Protein AF-A0A7X7A0E8-F1 (afdb_monomer)

Foldseek 3Di:
DPPPPPDVVVVVVVVVPDDPVVVVVVVVVVVVVLLVLLVLLCVLCVVLVQDDDSVLSSVLQVVLVVQCVVPVVVNCRSLLSSLVSSCVVRVHDSVSSN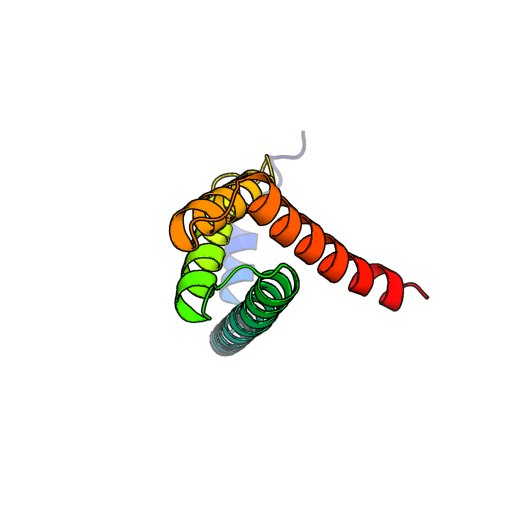SSSVVSVVVVVVVVVVVVD

Nearest PDB structures (foldseek):
  7bqs-assembly1_A  TM=3.516E-01  e=6.442E+00  synthetic construct

Secondary structure (DSSP, 8-state):
--GGG--HHHHHHHHHTS-HHHHHHHHHHHHHHHHHHHHHHHHHHHHTT----HHHHHHHHHHHHHHHHH-TTTS-HHHHHHHHHHHHHH---HHHHHHHHHHHHHHHHHHHHHHT-

Mean predicted aligned error: 6.34 Å

Solvent-accessible surface area (backbone atoms only — not comparable to full-atom values): 6520 Å² total; per-residue (Å²): 145,72,82,87,75,77,54,65,65,60,52,52,55,56,60,70,67,59,52,69,67,58,54,53,51,52,53,52,52,50,53,53,50,53,54,54,51,37,52,51,55,34,52,46,27,49,73,70,72,39,78,55,55,65,67,66,47,42,52,37,52,52,51,15,51,52,41,27,70,74,36,62,95,64,73,43,55,17,56,52,45,34,22,53,46,45,14,68,75,53,71,48,50,65,66,60,23,42,47,40,54,50,51,52,51,51,59,59,48,47,56,58,54,64,75,74,108

pLDDT: mean 89.86, std 10.61, range [43.25, 98.0]

Structure (mmCIF, N/CA/C/O backbone):
data_AF-A0A7X7A0E8-F1
#
_entry.id   AF-A0A7X7A0E8-F1
#
loop_
_atom_site.group_PDB
_atom_site.id
_atom_site.type_symbol
_atom_site.label_atom_id
_atom_site.label_alt_id
_atom_site.label_comp_id
_atom_site.label_asym_id
_atom_site.label_entity_id
_atom_site.label_seq_id
_atom_site.pdbx_PDB_ins_code
_atom_site.Cartn_x
_atom_site.Cartn_y
_atom_site.Cartn_z
_atom_site.occupancy
_atom_site.B_iso_or_equiv
_atom_site.auth_seq_id
_atom_site.auth_comp_id
_atom_site.auth_asym_id
_atom_site.auth_atom_id
_atom_site.pdbx_PDB_model_num
ATOM 1 N N . MET A 1 1 ? 34.319 -2.554 -1.671 1.00 43.25 1 MET A N 1
ATOM 2 C CA . MET A 1 1 ? 34.844 -2.359 -3.041 1.00 43.25 1 MET A CA 1
ATOM 3 C C . MET A 1 1 ? 33.919 -3.057 -4.052 1.00 43.25 1 MET A C 1
ATOM 5 O O . MET A 1 1 ? 34.306 -4.049 -4.641 1.00 43.25 1 MET A O 1
ATOM 9 N N . VAL A 1 2 ? 32.666 -2.591 -4.188 1.00 54.97 2 VAL A N 1
ATOM 10 C CA . VAL A 1 2 ? 31.642 -3.168 -5.107 1.00 54.97 2 VAL A CA 1
ATOM 11 C C . VAL A 1 2 ? 30.883 -2.072 -5.883 1.00 54.97 2 VAL A C 1
ATOM 13 O O . VAL A 1 2 ? 30.349 -2.322 -6.953 1.00 54.97 2 VAL A O 1
ATOM 16 N N . ALA A 1 3 ? 30.899 -0.820 -5.411 1.00 55.06 3 ALA A N 1
ATOM 17 C CA . ALA A 1 3 ? 30.148 0.281 -6.021 1.00 55.06 3 ALA A CA 1
ATOM 18 C C . ALA A 1 3 ? 30.768 0.885 -7.304 1.00 55.06 3 ALA A C 1
ATOM 20 O O . ALA A 1 3 ? 30.134 1.728 -7.927 1.00 55.06 3 ALA A O 1
ATOM 21 N N . SER A 1 4 ? 31.981 0.490 -7.721 1.00 57.03 4 SER A N 1
ATOM 22 C CA . SER A 1 4 ? 32.685 1.129 -8.854 1.00 57.03 4 SER A CA 1
ATOM 23 C C . SER A 1 4 ? 32.513 0.434 -10.212 1.00 57.03 4 SER A C 1
ATOM 25 O O . SER A 1 4 ? 33.169 0.837 -11.166 1.00 57.03 4 SER A O 1
ATOM 27 N N . GLN A 1 5 ? 31.677 -0.605 -10.318 1.00 63.12 5 GLN A N 1
ATOM 28 C CA . GLN A 1 5 ? 31.371 -1.279 -11.596 1.00 63.12 5 GLN A CA 1
ATOM 29 C C . GLN A 1 5 ? 30.030 -0.847 -12.211 1.00 63.12 5 GLN A C 1
ATOM 31 O O . GLN A 1 5 ? 29.576 -1.443 -13.184 1.00 63.12 5 GLN A O 1
ATOM 36 N N . PHE A 1 6 ? 29.366 0.172 -11.658 1.00 65.94 6 PHE A N 1
ATOM 37 C CA . PHE A 1 6 ? 28.099 0.650 -12.204 1.00 65.94 6 PHE A CA 1
ATOM 38 C C . PHE A 1 6 ? 28.349 1.519 -13.445 1.00 65.94 6 PHE A C 1
ATOM 40 O O . PHE A 1 6 ? 28.518 2.734 -13.353 1.00 65.94 6 PHE A O 1
ATOM 47 N N . ASP A 1 7 ? 28.418 0.884 -14.615 1.00 83.25 7 ASP A N 1
ATOM 48 C CA . ASP A 1 7 ? 28.565 1.582 -15.888 1.00 83.25 7 ASP A CA 1
ATOM 49 C C . ASP A 1 7 ? 27.221 2.177 -16.334 1.00 83.25 7 ASP A C 1
ATOM 51 O O . ASP A 1 7 ? 26.348 1.512 -16.901 1.00 83.25 7 ASP A O 1
ATOM 55 N N . ILE A 1 8 ? 27.068 3.475 -16.071 1.00 83.38 8 ILE A N 1
ATOM 56 C CA . ILE A 1 8 ? 25.906 4.282 -16.457 1.00 83.38 8 ILE A CA 1
ATOM 57 C C . ILE A 1 8 ? 25.635 4.198 -17.970 1.00 83.38 8 ILE A C 1
ATOM 59 O O . ILE A 1 8 ? 24.479 4.292 -18.390 1.00 83.38 8 ILE A O 1
ATOM 63 N N . ASN A 1 9 ? 26.663 3.979 -18.800 1.00 83.81 9 ASN A N 1
ATOM 64 C CA . ASN A 1 9 ? 26.492 3.854 -20.249 1.00 83.81 9 ASN A CA 1
ATOM 65 C C . ASN A 1 9 ? 25.788 2.546 -20.617 1.00 83.81 9 ASN A C 1
ATOM 67 O O . ASN A 1 9 ? 24.856 2.560 -21.423 1.00 83.81 9 ASN A O 1
ATOM 71 N N . THR A 1 10 ? 26.170 1.447 -19.962 1.00 83.25 10 THR A N 1
ATOM 72 C CA . THR A 1 10 ? 25.513 0.141 -20.104 1.00 83.25 10 THR A CA 1
ATOM 73 C C . THR A 1 10 ? 24.055 0.198 -19.626 1.00 83.25 10 THR A C 1
ATOM 75 O O . THR A 1 10 ? 23.160 -0.319 -20.300 1.00 83.25 10 THR A O 1
ATOM 78 N N . LEU A 1 11 ? 23.771 0.905 -18.522 1.00 84.12 11 LEU A N 1
ATOM 79 C CA . LEU A 1 11 ? 22.396 1.144 -18.056 1.00 84.12 11 LEU A CA 1
ATOM 80 C C . LEU A 1 11 ? 21.571 1.914 -19.101 1.00 84.12 11 LEU A C 1
ATOM 82 O O . LEU A 1 11 ? 20.462 1.505 -19.444 1.00 84.12 11 LEU A O 1
ATOM 86 N N . ARG A 1 12 ? 22.118 3.011 -19.640 1.00 86.38 12 ARG A N 1
ATOM 87 C CA . ARG A 1 12 ? 21.435 3.848 -20.636 1.00 86.38 12 ARG A CA 1
ATOM 88 C C . ARG A 1 12 ? 21.149 3.085 -21.928 1.00 86.38 12 ARG A C 1
ATOM 90 O O . ARG A 1 12 ? 20.053 3.211 -22.468 1.00 86.38 12 ARG A O 1
ATOM 97 N N . GLN A 1 13 ? 22.110 2.297 -22.410 1.00 85.88 13 GLN A N 1
ATOM 98 C CA . GLN A 1 13 ? 21.912 1.436 -23.577 1.00 85.88 13 GLN A CA 1
ATOM 99 C C . GLN A 1 13 ? 20.823 0.392 -23.325 1.00 85.88 13 GLN A C 1
ATOM 101 O O . GLN A 1 13 ? 19.959 0.209 -24.177 1.00 85.88 13 GLN A O 1
ATOM 106 N N . SER A 1 14 ? 20.807 -0.220 -22.140 1.00 85.19 14 SER A N 1
ATOM 107 C CA . SER A 1 14 ? 19.786 -1.207 -21.771 1.00 85.19 14 SER A CA 1
ATOM 108 C C . SER A 1 14 ? 18.388 -0.582 -21.689 1.00 85.19 14 SER A C 1
ATOM 110 O O . SER A 1 14 ? 17.425 -1.148 -22.197 1.00 85.19 14 SER A O 1
ATOM 112 N N . MET A 1 15 ? 18.263 0.623 -21.121 1.00 81.94 15 MET A N 1
ATOM 113 C CA . MET A 1 15 ? 16.990 1.352 -21.073 1.00 81.94 15 MET A CA 1
ATOM 114 C C . MET A 1 15 ? 16.481 1.746 -22.466 1.00 81.94 15 MET A C 1
ATOM 116 O O . MET A 1 15 ? 15.279 1.699 -22.709 1.00 81.94 15 MET A O 1
ATOM 120 N N . ALA A 1 16 ? 17.379 2.109 -23.388 1.00 83.75 16 ALA A N 1
ATOM 121 C CA . ALA A 1 16 ? 17.019 2.494 -24.753 1.00 83.75 16 ALA A CA 1
ATOM 122 C C . ALA A 1 16 ? 16.496 1.322 -25.608 1.00 83.75 16 ALA A C 1
ATOM 124 O O . ALA A 1 16 ? 15.853 1.555 -26.628 1.00 83.75 16 ALA A O 1
ATOM 125 N N . GLN A 1 17 ? 16.753 0.076 -25.197 1.00 88.00 17 GLN A N 1
ATOM 126 C CA . GLN A 1 17 ? 16.254 -1.129 -25.869 1.00 88.00 17 GLN A CA 1
ATOM 127 C C . GLN A 1 17 ? 14.833 -1.521 -25.435 1.00 88.00 17 GLN A C 1
ATOM 129 O O . GLN A 1 17 ? 14.217 -2.387 -26.059 1.00 88.00 17 GLN A O 1
ATOM 134 N N . ILE A 1 18 ? 14.292 -0.901 -24.382 1.00 88.75 18 ILE A N 1
ATOM 135 C CA . ILE A 1 18 ? 12.944 -1.201 -23.899 1.00 88.75 18 ILE A CA 1
ATOM 136 C C . ILE A 1 18 ? 11.929 -0.602 -24.874 1.00 88.75 18 ILE A C 1
ATOM 138 O O . ILE A 1 18 ? 11.881 0.609 -25.087 1.00 88.75 18 ILE A O 1
ATOM 142 N N . SER A 1 19 ? 11.084 -1.450 -25.459 1.00 90.75 19 SER A N 1
ATOM 143 C CA . SER A 1 19 ? 10.057 -0.986 -26.386 1.00 90.75 19 SER A CA 1
ATOM 144 C C . SER A 1 19 ? 8.982 -0.172 -25.658 1.00 90.75 19 SER A C 1
ATOM 146 O O . SER A 1 19 ? 8.481 -0.557 -24.599 1.00 90.75 19 SER A O 1
ATOM 148 N N . LEU A 1 20 ? 8.575 0.952 -26.256 1.00 89.56 20 LEU A N 1
ATOM 149 C CA . LEU A 1 20 ? 7.503 1.796 -25.711 1.00 89.56 20 LEU A CA 1
ATOM 150 C C . LEU A 1 20 ? 6.186 1.019 -25.556 1.00 89.56 20 LEU A C 1
ATOM 152 O O . LEU A 1 20 ? 5.469 1.215 -24.579 1.00 89.56 20 LEU A O 1
ATOM 156 N N . GLY A 1 21 ? 5.904 0.088 -26.474 1.00 94.19 21 GLY A N 1
ATOM 157 C CA . GLY A 1 21 ? 4.730 -0.783 -26.388 1.00 94.19 21 GLY A CA 1
ATOM 158 C C . GLY A 1 21 ? 4.733 -1.671 -25.140 1.00 94.19 21 GLY A C 1
ATOM 159 O O . GLY A 1 21 ? 3.699 -1.807 -24.488 1.00 94.19 21 GLY A O 1
ATOM 160 N N . LEU A 1 22 ? 5.893 -2.217 -24.753 1.00 93.19 22 LEU A N 1
ATOM 161 C CA 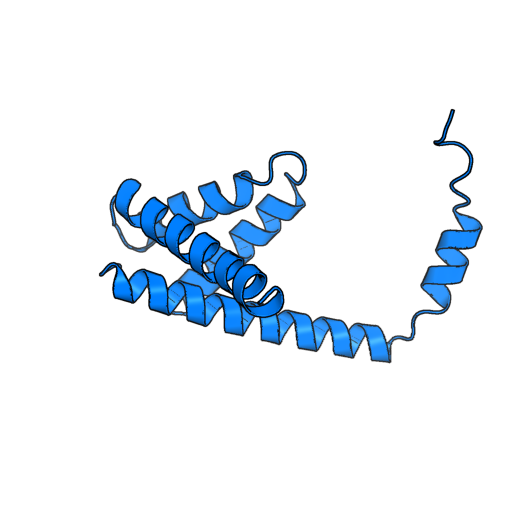. LEU A 1 22 ? 6.021 -3.012 -23.530 1.00 93.19 22 LEU A CA 1
ATOM 162 C C . LEU A 1 22 ? 5.767 -2.155 -22.283 1.00 93.19 22 LEU A C 1
ATOM 164 O O . LEU A 1 22 ? 5.044 -2.587 -21.390 1.00 93.19 22 LEU A O 1
ATOM 168 N N . ILE A 1 23 ? 6.279 -0.921 -22.247 1.00 93.75 23 ILE A 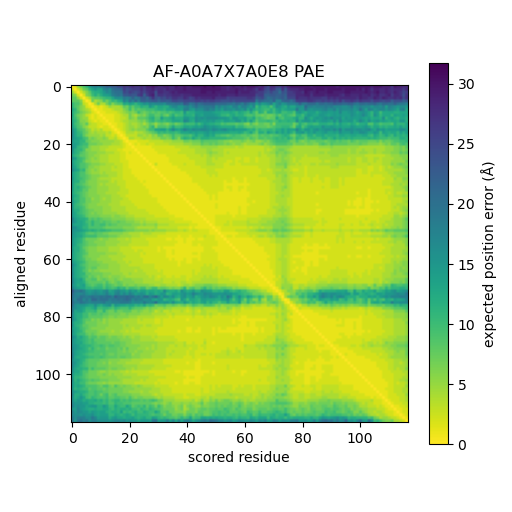N 1
ATOM 169 C CA . ILE A 1 23 ? 6.012 0.020 -21.147 1.00 93.75 23 ILE A CA 1
ATOM 170 C C . ILE A 1 23 ? 4.508 0.289 -21.020 1.00 93.75 23 ILE A C 1
ATOM 172 O O . ILE A 1 23 ? 3.969 0.224 -19.916 1.00 93.75 23 ILE A O 1
ATOM 176 N N . SER A 1 24 ? 3.805 0.535 -22.131 1.00 94.88 24 SER A N 1
ATOM 177 C CA . SER A 1 24 ? 2.353 0.752 -22.113 1.00 94.88 24 SER A CA 1
ATOM 178 C C . SER A 1 24 ? 1.584 -0.460 -21.582 1.00 94.88 24 SER A C 1
ATOM 180 O O . SER A 1 24 ? 0.672 -0.293 -20.772 1.00 94.88 24 SER A O 1
ATOM 182 N N . ILE A 1 25 ? 1.971 -1.676 -21.985 1.00 96.44 25 ILE A N 1
ATOM 183 C CA . ILE A 1 25 ? 1.365 -2.918 -21.482 1.00 96.44 25 ILE A CA 1
ATOM 184 C C . ILE A 1 25 ? 1.598 -3.058 -19.975 1.00 96.44 25 ILE A C 1
ATOM 186 O O . ILE A 1 25 ? 0.656 -3.337 -19.234 1.00 96.44 25 ILE A O 1
ATOM 190 N N . LEU A 1 26 ? 2.827 -2.825 -19.507 1.00 95.62 26 LEU A N 1
ATOM 191 C CA . LEU A 1 26 ? 3.171 -2.916 -18.087 1.00 95.62 26 LEU A CA 1
ATOM 192 C C . LEU A 1 26 ? 2.414 -1.884 -17.245 1.00 95.62 26 LEU A C 1
ATOM 194 O O . LEU A 1 26 ? 1.919 -2.224 -16.175 1.00 95.62 26 LEU A O 1
ATOM 198 N N . LEU A 1 27 ? 2.262 -0.651 -17.734 1.00 95.62 27 LEU A N 1
ATOM 199 C CA . LEU A 1 27 ? 1.457 0.372 -17.061 1.00 95.62 27 LEU A CA 1
ATOM 200 C C . LEU A 1 27 ? -0.024 -0.021 -16.998 1.00 95.62 27 LEU A C 1
ATOM 202 O O . LEU A 1 27 ? -0.648 0.123 -15.948 1.00 95.62 27 LEU A O 1
ATOM 206 N N . GLY A 1 28 ? -0.577 -0.567 -18.084 1.00 97.44 28 GLY A N 1
ATOM 207 C CA . GLY A 1 28 ? -1.946 -1.086 -18.098 1.00 97.44 28 GLY A CA 1
ATOM 208 C C . GLY A 1 28 ? -2.144 -2.218 -17.088 1.00 97.44 28 GLY A C 1
ATOM 209 O O . GLY A 1 28 ? -3.077 -2.184 -16.284 1.00 97.44 28 GLY A O 1
ATOM 210 N N . LEU A 1 29 ? -1.220 -3.181 -17.063 1.00 97.00 29 LEU A N 1
ATOM 211 C CA . LEU A 1 29 ? -1.232 -4.279 -16.099 1.00 97.00 29 LEU A CA 1
ATOM 212 C C . LEU A 1 29 ? -1.099 -3.774 -14.657 1.00 97.00 29 LEU A C 1
ATOM 214 O O . LEU A 1 29 ? -1.779 -4.276 -13.759 1.00 97.00 29 LEU A O 1
ATOM 218 N N . GLN A 1 30 ? -0.274 -2.750 -14.433 1.00 95.81 30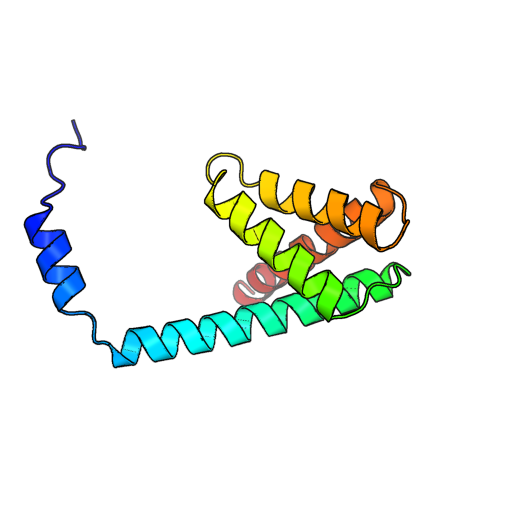 GLN A N 1
ATOM 219 C CA . GLN A 1 30 ? -0.120 -2.130 -13.124 1.00 95.81 30 GLN A CA 1
ATOM 220 C C . GLN A 1 30 ? -1.428 -1.486 -12.656 1.00 95.81 30 GLN A C 1
ATOM 222 O O . GLN A 1 30 ? -1.822 -1.693 -11.511 1.00 95.81 30 GLN A O 1
ATOM 227 N N . ILE A 1 31 ? -2.142 -0.765 -13.528 1.00 96.56 31 ILE A N 1
ATOM 228 C CA . ILE A 1 31 ? -3.451 -0.178 -13.196 1.00 96.56 31 ILE A CA 1
ATOM 229 C C . ILE A 1 31 ? -4.443 -1.276 -12.807 1.00 96.56 31 ILE A C 1
ATOM 231 O O . ILE A 1 31 ? -5.072 -1.186 -11.753 1.00 96.56 31 ILE A O 1
ATOM 235 N N . ILE A 1 32 ? -4.544 -2.338 -13.610 1.00 97.44 32 ILE A N 1
ATOM 236 C CA . ILE A 1 32 ? -5.426 -3.478 -13.317 1.00 97.44 32 ILE A CA 1
ATOM 237 C C . ILE A 1 32 ? -5.080 -4.085 -11.953 1.00 97.44 32 ILE A C 1
ATOM 239 O O . ILE A 1 32 ? -5.969 -4.312 -11.133 1.00 97.44 32 ILE A O 1
ATOM 243 N N . THR A 1 33 ? -3.792 -4.281 -11.677 1.00 95.44 33 THR A N 1
ATOM 244 C CA . THR A 1 33 ? -3.309 -4.814 -10.397 1.00 95.44 33 THR A CA 1
ATOM 245 C C . THR A 1 33 ? -3.737 -3.932 -9.223 1.00 95.44 33 THR A C 1
ATOM 247 O O . THR A 1 33 ? -4.265 -4.444 -8.236 1.00 95.44 33 THR A O 1
ATOM 250 N N . GLN A 1 34 ? -3.585 -2.608 -9.334 1.00 95.94 34 GLN A N 1
ATOM 251 C CA . GLN A 1 34 ? -4.015 -1.673 -8.288 1.00 95.94 34 GLN A CA 1
ATOM 252 C C . GLN A 1 34 ? -5.530 -1.727 -8.052 1.00 95.94 34 GLN A C 1
ATOM 254 O O . GLN A 1 34 ? -5.972 -1.726 -6.903 1.00 95.94 34 GLN A O 1
ATOM 259 N N . LEU A 1 35 ? -6.336 -1.838 -9.112 1.00 97.38 35 LEU A N 1
ATOM 260 C CA . LEU A 1 35 ? -7.793 -1.949 -8.991 1.00 97.38 35 LEU A CA 1
ATOM 261 C C . LEU A 1 35 ? -8.213 -3.262 -8.318 1.00 97.38 35 LEU A C 1
ATOM 263 O O . LEU A 1 35 ? -9.066 -3.245 -7.430 1.00 97.38 35 LEU A O 1
ATOM 267 N N . VAL A 1 36 ? -7.597 -4.387 -8.690 1.00 96.38 36 VAL A N 1
ATOM 268 C CA . VAL A 1 36 ? -7.875 -5.698 -8.082 1.00 96.38 36 VAL A CA 1
ATOM 269 C C . VAL A 1 36 ? -7.498 -5.705 -6.603 1.00 96.38 36 VAL A C 1
ATOM 271 O O . VAL A 1 36 ? -8.298 -6.136 -5.772 1.00 96.38 36 VAL A O 1
ATOM 274 N N . LEU A 1 37 ? -6.319 -5.184 -6.252 1.00 95.38 37 LEU A N 1
ATOM 275 C CA . LEU A 1 37 ? -5.916 -5.036 -4.853 1.00 95.38 37 LEU A CA 1
ATOM 276 C C . LEU A 1 37 ? -6.901 -4.147 -4.094 1.00 95.38 37 LEU A C 1
ATOM 278 O O . LEU A 1 37 ? -7.309 -4.495 -2.989 1.00 95.38 37 LEU A O 1
ATOM 282 N N . ASN A 1 38 ? -7.359 -3.049 -4.697 1.00 97.44 38 ASN A N 1
ATOM 283 C CA . ASN A 1 38 ? -8.339 -2.177 -4.065 1.00 97.44 38 ASN A CA 1
ATOM 284 C C . ASN A 1 38 ? -9.660 -2.894 -3.748 1.00 97.44 38 ASN A C 1
ATOM 286 O O . ASN A 1 38 ? -10.213 -2.706 -2.667 1.00 97.44 38 ASN A O 1
ATOM 290 N N . VAL A 1 39 ? -10.143 -3.765 -4.644 1.00 97.25 39 VAL A N 1
ATOM 291 C CA . VAL A 1 39 ? -11.316 -4.612 -4.362 1.00 97.25 39 VAL A CA 1
ATOM 292 C C . VAL A 1 39 ? -11.074 -5.498 -3.139 1.00 97.25 39 VAL A C 1
ATOM 294 O O . VAL A 1 39 ? -11.972 -5.629 -2.308 1.00 97.25 39 VAL A O 1
ATOM 297 N N . GLN A 1 40 ? -9.881 -6.086 -2.995 1.00 96.38 40 GLN A N 1
ATOM 298 C CA . GLN A 1 40 ? -9.550 -6.900 -1.819 1.00 96.38 40 GLN A CA 1
ATOM 299 C C . GLN A 1 40 ? -9.612 -6.070 -0.535 1.00 96.38 40 GLN A C 1
ATOM 301 O O . GLN A 1 40 ? -10.271 -6.478 0.418 1.00 96.38 40 GLN A O 1
ATOM 306 N N . TRP A 1 41 ? -9.003 -4.882 -0.531 1.00 97.38 41 TRP A N 1
ATOM 307 C CA . TRP A 1 41 ? -9.039 -3.970 0.615 1.00 97.38 41 TRP A CA 1
ATOM 308 C C . TRP A 1 41 ? -10.465 -3.593 1.024 1.00 97.38 41 TRP A C 1
ATOM 310 O O . TRP A 1 41 ? -10.797 -3.652 2.205 1.00 97.38 41 TRP A O 1
ATOM 320 N N . VAL A 1 42 ? -11.326 -3.258 0.058 1.00 97.88 42 VAL A N 1
ATOM 321 C CA . VAL A 1 42 ? -12.739 -2.939 0.323 1.00 97.88 42 VAL A CA 1
ATOM 322 C C . VAL A 1 42 ? -13.467 -4.137 0.927 1.00 97.88 42 VAL A C 1
ATOM 324 O O . VAL A 1 42 ? -14.173 -3.984 1.919 1.00 97.88 42 VAL A O 1
ATOM 327 N N . ARG A 1 43 ? -13.286 -5.338 0.364 1.00 96.81 43 ARG A N 1
ATOM 328 C CA . ARG A 1 43 ? -13.946 -6.550 0.871 1.00 96.81 43 ARG A CA 1
ATOM 329 C C . ARG A 1 43 ? -13.495 -6.912 2.281 1.00 96.81 43 ARG A C 1
ATOM 331 O O . ARG A 1 43 ? -14.329 -7.296 3.091 1.00 96.81 43 ARG A O 1
ATOM 338 N N . ILE A 1 44 ? -12.206 -6.772 2.582 1.00 97.38 44 ILE A N 1
ATOM 339 C CA . ILE A 1 44 ? -11.674 -7.030 3.925 1.00 97.38 44 ILE A CA 1
ATOM 340 C C . ILE A 1 44 ? -12.224 -6.003 4.917 1.00 97.38 44 ILE A C 1
ATOM 342 O O . ILE A 1 44 ? -12.680 -6.391 5.985 1.00 97.38 44 ILE A O 1
ATOM 346 N N . ALA A 1 45 ? -12.260 -4.720 4.551 1.00 96.94 45 ALA A N 1
ATOM 347 C CA . ALA A 1 45 ? -12.846 -3.690 5.405 1.00 96.94 45 ALA A CA 1
ATOM 348 C C . ALA A 1 45 ? -14.339 -3.949 5.677 1.00 96.94 45 ALA A C 1
ATOM 350 O O . ALA A 1 45 ? -14.789 -3.854 6.815 1.00 96.94 45 ALA A O 1
ATOM 351 N N . GLN A 1 46 ? -15.103 -4.358 4.662 1.00 95.50 46 GLN A N 1
ATOM 352 C CA . GLN A 1 46 ? -16.504 -4.752 4.836 1.00 95.50 46 GLN A CA 1
ATOM 353 C C . GLN A 1 46 ? -16.652 -5.991 5.728 1.00 95.50 46 GLN A C 1
ATOM 355 O O . GLN A 1 46 ? -17.551 -6.035 6.563 1.00 95.50 46 GLN A O 1
ATOM 360 N N . PHE A 1 47 ? -15.754 -6.972 5.595 1.00 95.19 47 PHE A N 1
ATOM 361 C CA . PHE A 1 47 ? -15.717 -8.160 6.450 1.00 95.19 47 PHE A CA 1
ATOM 362 C C . PHE A 1 47 ? -15.453 -7.813 7.924 1.00 95.19 47 PHE A C 1
ATOM 364 O O . PHE A 1 47 ? -15.996 -8.464 8.813 1.00 95.19 47 PHE A O 1
ATOM 371 N N . THR A 1 48 ? -14.686 -6.755 8.198 1.00 94.19 48 THR A N 1
ATOM 372 C CA . THR A 1 48 ? -14.464 -6.225 9.553 1.00 94.19 48 THR A CA 1
ATOM 373 C C . THR A 1 48 ? -15.507 -5.182 9.977 1.00 94.19 48 THR A C 1
ATOM 375 O O . THR A 1 48 ? -15.267 -4.449 10.928 1.00 94.19 48 THR A O 1
ATOM 378 N N . ASN A 1 49 ? -16.651 -5.081 9.287 1.00 94.94 49 ASN A N 1
ATOM 379 C CA . ASN A 1 49 ? -17.713 -4.091 9.534 1.00 94.94 49 ASN A CA 1
ATOM 380 C C . ASN A 1 49 ? -17.270 -2.617 9.434 1.00 94.94 49 ASN A C 1
ATOM 382 O O . ASN A 1 49 ? -17.909 -1.736 10.005 1.00 94.94 49 ASN A O 1
ATOM 386 N N . ILE A 1 50 ? -16.209 -2.322 8.679 1.00 96.25 50 ILE A N 1
ATOM 387 C CA . ILE A 1 50 ? -15.735 -0.957 8.439 1.00 96.25 50 ILE A CA 1
ATOM 388 C C . ILE A 1 50 ? -16.340 -0.442 7.121 1.00 96.25 50 ILE A C 1
ATOM 390 O O . ILE A 1 50 ? -15.982 -0.930 6.041 1.00 96.25 50 ILE A O 1
ATOM 394 N N . PRO A 1 51 ? -17.256 0.547 7.167 1.00 91.94 51 PRO A N 1
ATOM 395 C CA . PRO A 1 51 ? -17.967 1.020 5.987 1.00 91.94 51 PRO A CA 1
ATOM 396 C C . PRO A 1 51 ? -17.088 1.980 5.181 1.00 91.94 51 PRO A C 1
ATOM 398 O O . PRO A 1 51 ? -17.131 3.196 5.351 1.00 91.94 51 PRO A O 1
ATOM 401 N N . ILE A 1 52 ? -16.287 1.433 4.270 1.00 95.62 52 ILE A N 1
ATOM 402 C CA . ILE A 1 52 ? -15.476 2.218 3.339 1.00 95.62 52 ILE A CA 1
ATOM 403 C C . ILE A 1 52 ? -15.752 1.796 1.898 1.00 95.62 52 ILE A C 1
ATOM 405 O O . ILE A 1 52 ? -15.754 0.614 1.551 1.00 95.62 52 ILE A O 1
ATOM 409 N N . SER A 1 53 ? -16.039 2.777 1.046 1.00 95.81 53 SER A N 1
ATOM 410 C CA . SER A 1 53 ? -16.359 2.540 -0.359 1.00 95.81 53 SER A CA 1
ATOM 411 C C . SER A 1 53 ? -15.097 2.484 -1.225 1.00 95.81 53 SER A C 1
ATOM 413 O O . SER A 1 53 ? -13.986 2.804 -0.795 1.00 95.81 53 SER A O 1
ATOM 415 N N . PHE A 1 54 ? -15.264 2.055 -2.476 1.00 97.44 54 PHE A N 1
ATOM 416 C CA . PHE A 1 54 ? -14.153 1.764 -3.380 1.00 97.44 54 PHE A CA 1
ATOM 417 C C . PHE A 1 54 ? -13.225 2.956 -3.641 1.00 97.44 54 PHE A C 1
ATOM 419 O O . PHE A 1 54 ? -12.008 2.794 -3.608 1.00 97.44 54 PHE A O 1
ATOM 426 N N . ILE A 1 55 ? -13.780 4.145 -3.888 1.00 97.81 55 ILE A N 1
ATOM 427 C CA . ILE A 1 55 ? -12.996 5.334 -4.257 1.00 97.81 55 ILE A CA 1
ATOM 428 C C . ILE A 1 55 ? -12.151 5.859 -3.081 1.00 97.81 55 ILE A C 1
ATOM 430 O O . ILE A 1 55 ? -10.945 6.030 -3.272 1.00 97.81 55 ILE A O 1
ATOM 434 N N . PRO A 1 56 ? -12.702 6.047 -1.862 1.00 97.19 56 PRO A N 1
ATOM 435 C CA . PRO A 1 56 ? -11.903 6.327 -0.671 1.00 97.19 56 PRO A CA 1
ATOM 436 C C . PRO A 1 56 ? -10.784 5.311 -0.455 1.00 97.19 56 PRO A C 1
ATOM 438 O O . PRO A 1 56 ? -9.637 5.700 -0.254 1.00 97.19 56 PRO A O 1
ATOM 441 N N . MET A 1 57 ? -11.082 4.015 -0.572 1.00 98.00 57 MET A N 1
ATOM 442 C CA . MET A 1 57 ? -10.062 2.983 -0.397 1.00 98.00 57 MET A CA 1
ATOM 443 C C . MET A 1 57 ? -8.976 3.052 -1.485 1.00 98.00 57 MET A C 1
ATOM 445 O O . MET A 1 57 ? -7.795 2.886 -1.184 1.00 98.00 57 MET A O 1
ATOM 449 N N . LEU A 1 58 ? -9.337 3.389 -2.730 1.00 97.88 58 LEU A N 1
ATOM 450 C CA . LEU A 1 58 ? -8.372 3.546 -3.825 1.00 97.88 58 LEU A CA 1
ATOM 451 C C . LEU A 1 58 ? -7.408 4.700 -3.549 1.00 97.88 58 LEU A C 1
ATOM 453 O O . LEU A 1 58 ? -6.204 4.578 -3.780 1.00 97.88 58 LEU A O 1
ATOM 457 N N . TYR A 1 59 ? -7.929 5.804 -3.015 1.00 97.62 59 TYR A N 1
ATOM 458 C CA . TYR A 1 59 ? -7.133 6.949 -2.591 1.00 97.62 59 TYR A CA 1
ATOM 459 C C . TYR A 1 59 ? -6.174 6.587 -1.448 1.00 97.62 59 TYR A C 1
ATOM 461 O O . TYR A 1 59 ? -4.983 6.893 -1.526 1.00 97.62 59 TYR A O 1
ATOM 469 N N . ILE A 1 60 ? -6.665 5.873 -0.431 1.00 97.38 60 ILE A N 1
ATOM 470 C CA . ILE A 1 60 ? -5.850 5.383 0.690 1.00 97.38 60 ILE A CA 1
ATOM 471 C C . ILE A 1 60 ? -4.723 4.476 0.191 1.00 97.38 60 ILE A C 1
ATOM 473 O O . ILE A 1 60 ? -3.563 4.660 0.561 1.00 97.38 60 ILE A O 1
ATOM 477 N N . ASN A 1 61 ? -5.050 3.519 -0.678 1.00 96.19 61 ASN A N 1
ATOM 478 C CA . ASN A 1 61 ? -4.080 2.579 -1.226 1.00 96.19 61 ASN A CA 1
ATOM 479 C C . ASN A 1 61 ? -3.015 3.278 -2.069 1.00 96.19 61 ASN A C 1
ATOM 481 O O . ASN A 1 61 ? -1.831 2.978 -1.910 1.00 96.19 61 ASN A O 1
ATOM 485 N N . SER A 1 62 ? -3.425 4.253 -2.883 1.00 95.38 62 SER A N 1
ATOM 486 C CA . SER A 1 62 ? -2.519 5.065 -3.699 1.00 95.38 62 SER A CA 1
ATOM 487 C C . SER A 1 62 ? -1.553 5.873 -2.832 1.00 95.38 62 SER A C 1
ATOM 489 O O . SER A 1 62 ? -0.348 5.855 -3.074 1.00 95.38 62 SER A O 1
ATOM 491 N N . GLN A 1 63 ? -2.049 6.528 -1.776 1.00 95.31 63 GLN A N 1
ATOM 492 C CA . GLN A 1 63 ? -1.191 7.242 -0.827 1.00 95.31 63 GLN A CA 1
ATOM 493 C C . GLN A 1 63 ? -0.229 6.308 -0.100 1.00 95.31 63 GLN A C 1
ATOM 495 O O . GLN A 1 63 ? 0.962 6.601 -0.020 1.00 95.31 63 GLN A O 1
ATOM 500 N N . GLY A 1 64 ? -0.721 5.164 0.384 1.00 93.50 64 GLY A N 1
ATOM 501 C CA . GLY A 1 64 ? 0.123 4.159 1.019 1.00 93.50 64 GLY A CA 1
ATOM 502 C C . GLY A 1 64 ? 1.266 3.711 0.106 1.00 93.50 64 GLY A C 1
ATOM 503 O O . GLY A 1 64 ? 2.398 3.607 0.563 1.00 93.50 64 GLY A O 1
ATOM 504 N N . SER A 1 65 ? 1.000 3.524 -1.191 1.00 91.81 65 SER A N 1
ATOM 505 C CA . SER A 1 65 ? 2.015 3.136 -2.179 1.00 91.81 65 SER A CA 1
ATOM 506 C C . SER A 1 65 ? 3.038 4.241 -2.453 1.00 91.81 65 SER A C 1
ATOM 508 O O . SER A 1 65 ? 4.225 3.951 -2.613 1.00 91.81 65 SER A O 1
ATOM 510 N N . VAL A 1 66 ? 2.614 5.509 -2.472 1.00 92.69 66 VAL A N 1
ATOM 511 C CA . VAL A 1 66 ? 3.534 6.653 -2.590 1.00 92.69 66 VAL A CA 1
ATOM 512 C C . VAL A 1 66 ? 4.448 6.734 -1.371 1.00 92.69 66 VAL A C 1
ATOM 514 O O . VAL A 1 66 ? 5.663 6.830 -1.527 1.00 92.69 66 VAL A O 1
ATOM 517 N N . ILE A 1 67 ? 3.890 6.638 -0.161 1.00 92.88 67 ILE A N 1
ATOM 518 C CA . ILE A 1 67 ? 4.681 6.681 1.074 1.00 92.88 67 ILE A CA 1
ATOM 519 C C . ILE A 1 67 ? 5.665 5.515 1.125 1.00 92.88 67 ILE A C 1
ATOM 521 O O . ILE A 1 67 ? 6.839 5.724 1.407 1.00 92.88 67 ILE A O 1
ATOM 525 N N . GLU A 1 68 ? 5.228 4.310 0.771 1.00 89.50 68 GLU A N 1
ATOM 526 C CA . GLU A 1 68 ? 6.091 3.129 0.698 1.00 89.50 68 GLU A CA 1
ATOM 527 C C . GLU A 1 68 ? 7.263 3.318 -0.280 1.00 89.50 68 GLU A C 1
ATOM 529 O O . GLU A 1 68 ? 8.384 2.904 0.014 1.00 89.50 68 GLU A O 1
ATOM 534 N N . SER A 1 69 ? 7.032 4.022 -1.392 1.00 87.88 69 SER A N 1
ATOM 535 C CA . SER A 1 69 ? 8.072 4.360 -2.373 1.00 87.88 69 SER A CA 1
ATOM 536 C C . SER A 1 69 ? 9.075 5.400 -1.854 1.00 87.88 69 SER A C 1
ATOM 538 O O . SER A 1 69 ? 10.238 5.376 -2.250 1.00 87.88 69 SER A O 1
ATOM 540 N N . ILE A 1 70 ? 8.648 6.300 -0.961 1.00 87.88 70 ILE A N 1
ATOM 541 C CA . ILE A 1 70 ? 9.502 7.328 -0.339 1.00 87.88 70 ILE A CA 1
ATOM 542 C C . ILE A 1 70 ? 10.252 6.773 0.879 1.00 87.88 70 ILE A C 1
ATOM 544 O O . ILE A 1 70 ? 11.387 7.169 1.141 1.00 87.88 70 ILE A O 1
ATOM 548 N N . THR A 1 71 ? 9.659 5.822 1.605 1.00 85.62 71 THR A N 1
ATOM 549 C CA . THR A 1 71 ? 10.246 5.191 2.798 1.00 85.62 71 THR A CA 1
ATOM 550 C C . THR A 1 71 ? 10.574 3.701 2.588 1.00 85.62 71 THR A C 1
ATOM 552 O O . THR A 1 71 ? 10.163 2.863 3.401 1.00 85.62 71 THR A O 1
ATOM 555 N N . PRO A 1 72 ? 11.329 3.320 1.537 1.00 64.94 72 PRO A N 1
ATOM 556 C CA . PRO A 1 72 ? 11.514 1.916 1.174 1.00 64.94 72 PRO A CA 1
ATOM 557 C C . PRO A 1 72 ? 12.308 1.128 2.225 1.00 64.94 72 PRO A C 1
ATOM 559 O O . PRO A 1 72 ? 12.095 -0.070 2.376 1.00 64.94 72 PRO A O 1
ATOM 562 N N . GLY A 1 73 ? 13.184 1.792 2.991 1.00 67.06 73 GLY A N 1
ATOM 563 C CA . GLY A 1 73 ? 14.001 1.158 4.034 1.00 67.06 73 GLY A CA 1
ATOM 564 C C . GLY A 1 73 ? 13.224 0.717 5.277 1.00 67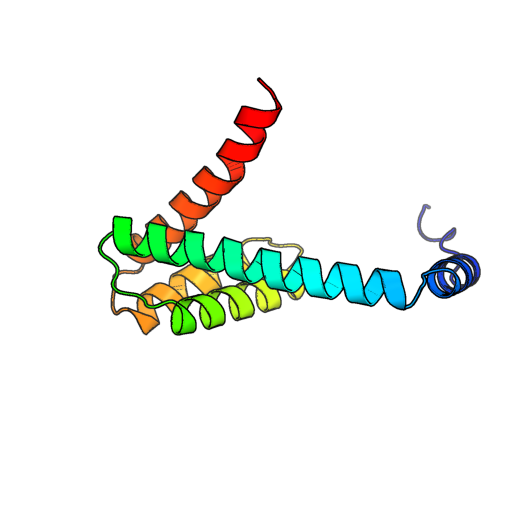.06 73 GLY A C 1
ATOM 565 O O . GLY A 1 73 ? 13.753 -0.052 6.072 1.00 67.06 73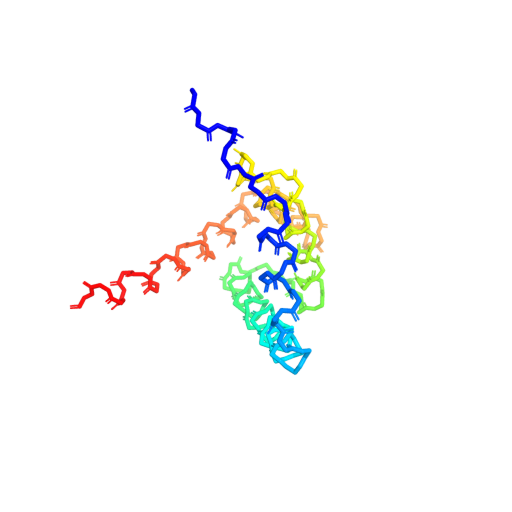 GLY A O 1
ATOM 566 N N . VAL A 1 74 ? 11.980 1.182 5.443 1.00 64.88 74 VAL A N 1
ATOM 567 C CA . VAL A 1 74 ? 11.174 0.893 6.636 1.00 64.88 74 VAL A CA 1
ATOM 568 C C . VAL A 1 74 ? 9.974 -0.004 6.323 1.00 64.88 74 VAL A C 1
ATOM 570 O O . VAL A 1 74 ? 9.476 -0.600 7.262 1.00 64.88 74 VAL A O 1
ATOM 573 N N . LYS A 1 75 ? 9.517 -0.148 5.058 1.00 66.81 75 LYS A N 1
ATOM 574 C CA . LYS A 1 75 ? 8.397 -1.023 4.581 1.00 66.81 75 LYS A CA 1
ATOM 575 C C . LYS A 1 75 ? 7.153 -1.144 5.496 1.00 66.81 75 LYS A C 1
ATOM 577 O O . LYS A 1 75 ? 6.396 -2.100 5.401 1.00 66.81 75 LYS A O 1
ATOM 582 N N . ILE A 1 76 ? 6.989 -0.191 6.406 1.00 73.44 76 ILE A N 1
ATOM 583 C CA . ILE A 1 76 ? 5.931 -0.096 7.416 1.00 73.44 76 ILE A CA 1
ATOM 584 C C . ILE A 1 76 ? 5.216 1.252 7.254 1.00 73.44 76 ILE A C 1
ATOM 586 O O . ILE A 1 76 ? 4.066 1.409 7.654 1.00 73.44 76 ILE A O 1
ATOM 590 N N . GLY A 1 77 ? 5.878 2.246 6.644 1.00 82.19 77 GLY A N 1
ATOM 591 C CA . GLY A 1 77 ? 5.325 3.588 6.465 1.00 82.19 77 GLY A CA 1
ATOM 592 C C . GLY A 1 77 ? 4.046 3.594 5.627 1.00 82.19 77 GLY A C 1
ATOM 593 O O . GLY A 1 77 ? 3.089 4.285 5.977 1.00 82.19 77 GLY A O 1
ATOM 594 N N . GLY A 1 78 ? 3.986 2.784 4.565 1.00 87.56 78 GLY A N 1
ATOM 595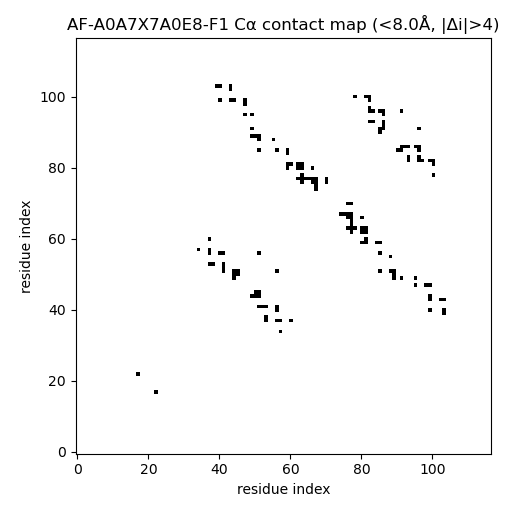 C CA . GLY A 1 78 ? 2.789 2.665 3.732 1.00 87.56 78 GLY A CA 1
ATOM 596 C C . GLY A 1 78 ? 1.626 2.003 4.474 1.00 87.56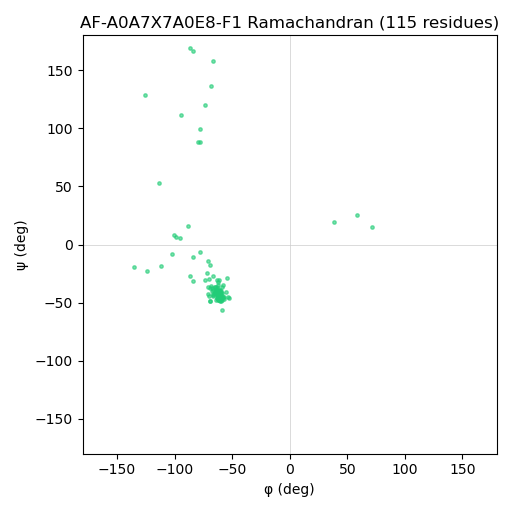 78 GLY A C 1
ATOM 597 O O . GLY A 1 78 ? 0.477 2.406 4.326 1.00 87.56 78 GLY A O 1
ATOM 598 N N . GLU A 1 79 ? 1.907 1.006 5.304 1.00 91.19 79 GLU A N 1
ATOM 599 C CA . GLU A 1 79 ? 0.945 0.251 6.107 1.00 91.19 79 GLU A CA 1
ATOM 600 C C . GLU A 1 79 ? 0.354 1.110 7.221 1.00 91.19 79 GLU A C 1
ATOM 602 O O . GLU A 1 79 ? -0.866 1.189 7.354 1.00 91.19 79 GLU A O 1
ATOM 607 N N . VAL A 1 80 ? 1.208 1.812 7.972 1.00 92.00 80 VAL A N 1
ATOM 608 C CA . VAL A 1 80 ? 0.775 2.769 8.998 1.00 92.00 80 VAL A CA 1
ATOM 609 C C . VAL A 1 80 ? -0.059 3.876 8.362 1.00 92.00 80 VAL A C 1
ATOM 611 O O . VAL A 1 80 ? -1.120 4.212 8.883 1.00 92.00 80 VAL A O 1
ATOM 614 N N . THR A 1 81 ? 0.360 4.393 7.202 1.00 94.06 81 THR A N 1
ATOM 615 C CA . THR A 1 81 ? -0.426 5.387 6.455 1.00 94.06 81 THR A CA 1
ATOM 616 C C . THR A 1 81 ? -1.819 4.857 6.128 1.00 94.06 81 THR A C 1
ATOM 618 O O . THR A 1 81 ? -2.807 5.549 6.371 1.00 94.06 81 THR A O 1
ATOM 621 N N . ARG A 1 82 ? -1.926 3.619 5.630 1.00 95.75 82 ARG A N 1
ATOM 622 C CA . ARG A 1 82 ? -3.221 2.999 5.318 1.00 95.75 82 ARG A CA 1
ATOM 623 C C . ARG A 1 82 ? -4.087 2.843 6.567 1.00 95.75 82 ARG A C 1
ATOM 625 O O . ARG A 1 82 ? -5.235 3.267 6.532 1.00 95.75 82 ARG A O 1
ATOM 632 N N . ALA A 1 83 ? -3.549 2.331 7.676 1.00 96.19 83 ALA A N 1
ATOM 633 C CA . ALA A 1 83 ? -4.298 2.197 8.930 1.00 96.19 83 ALA A CA 1
ATOM 634 C C . ALA A 1 83 ? -4.809 3.555 9.448 1.00 96.19 83 ALA A C 1
ATOM 636 O O . ALA A 1 83 ? -5.986 3.701 9.777 1.00 96.19 83 ALA A O 1
ATOM 637 N N . VAL A 1 84 ? -3.947 4.576 9.457 1.00 96.62 84 VAL A N 1
ATOM 638 C CA . VAL A 1 84 ? -4.310 5.930 9.898 1.00 96.62 84 VAL A CA 1
ATOM 639 C C . VAL A 1 84 ? -5.393 6.531 9.005 1.00 96.62 84 VAL A C 1
ATOM 641 O O . VAL A 1 84 ? -6.350 7.114 9.512 1.00 96.62 84 VAL A O 1
ATOM 644 N N . LEU A 1 85 ? -5.266 6.403 7.682 1.00 97.12 85 LEU A N 1
ATOM 645 C CA . LEU A 1 85 ? -6.251 6.954 6.757 1.00 97.12 85 LEU A CA 1
ATOM 646 C C . LEU A 1 85 ? -7.576 6.187 6.789 1.00 97.12 85 LEU A C 1
ATOM 648 O O . LEU A 1 85 ? -8.617 6.830 6.717 1.00 97.12 85 LEU A O 1
ATOM 652 N N . ILE A 1 86 ? -7.559 4.859 6.952 1.00 97.62 86 ILE A N 1
ATOM 653 C CA . ILE A 1 86 ? -8.779 4.061 7.149 1.00 97.62 86 ILE A CA 1
ATOM 654 C C . ILE A 1 86 ? -9.508 4.571 8.391 1.00 97.62 86 ILE A C 1
ATOM 656 O O . ILE A 1 86 ? -10.630 5.048 8.261 1.00 97.62 86 ILE A O 1
ATOM 660 N N . SER A 1 87 ? -8.841 4.597 9.551 1.00 97.44 87 SER A N 1
ATOM 661 C CA . SER A 1 87 ? -9.438 5.083 10.805 1.00 97.44 87 SER A CA 1
ATOM 662 C C . SER A 1 87 ? -10.033 6.486 10.658 1.00 97.44 87 SER A C 1
ATOM 664 O O . SER A 1 87 ? -11.182 6.719 11.031 1.00 97.44 87 SER A O 1
ATOM 666 N N . ARG A 1 88 ? -9.305 7.411 10.020 1.00 96.56 88 ARG A N 1
ATOM 667 C CA . ARG A 1 88 ? -9.782 8.785 9.805 1.00 96.56 88 ARG A CA 1
ATOM 668 C C . ARG A 1 88 ? -10.967 8.886 8.846 1.00 96.56 88 ARG A C 1
ATOM 670 O O . ARG A 1 88 ? -11.841 9.714 9.073 1.00 96.56 88 ARG A O 1
ATOM 677 N N . MET A 1 89 ? -10.983 8.107 7.765 1.00 96.06 89 MET A N 1
ATOM 678 C CA . MET A 1 89 ? -11.992 8.236 6.706 1.00 96.06 89 MET A CA 1
ATOM 679 C C . MET A 1 89 ? -13.269 7.437 6.984 1.00 96.06 89 MET A C 1
ATOM 681 O O . MET A 1 89 ? -14.324 7.826 6.490 1.00 96.06 89 MET A O 1
ATOM 685 N N . SER A 1 90 ? -13.197 6.350 7.757 1.00 94.00 90 SER A N 1
ATOM 686 C CA . SER A 1 90 ? -14.370 5.560 8.156 1.00 94.00 90 SER A CA 1
ATOM 687 C C . SER A 1 90 ? -14.832 5.814 9.592 1.00 94.00 90 SER A C 1
ATOM 689 O O . SER A 1 90 ? -15.878 5.305 9.978 1.00 94.00 90 SER A O 1
ATOM 691 N N . GLY A 1 91 ? -14.072 6.575 10.390 1.00 94.50 91 GLY A N 1
ATOM 692 C CA . GLY A 1 91 ? -14.399 6.873 11.789 1.00 94.50 91 GLY A CA 1
ATOM 693 C C . GLY A 1 91 ? -14.234 5.687 12.746 1.00 94.50 91 GLY A C 1
ATOM 694 O O . GLY A 1 91 ? -14.753 5.735 13.857 1.00 94.50 91 GLY A O 1
ATOM 695 N N . CYS A 1 92 ? -13.540 4.627 12.319 1.00 95.56 92 CYS A N 1
ATOM 696 C CA . CYS A 1 92 ? -13.285 3.441 13.137 1.00 95.56 92 CYS A CA 1
ATOM 697 C C . CYS A 1 92 ? -12.059 3.631 14.043 1.00 95.56 92 CYS A C 1
ATOM 699 O O . CYS A 1 92 ? -11.257 4.559 13.861 1.00 95.56 92 CYS A O 1
ATOM 701 N N . SER A 1 93 ? -11.893 2.743 15.022 1.00 96.56 93 SER A N 1
ATOM 702 C CA . SER A 1 93 ? -10.735 2.763 15.910 1.00 96.56 93 SER A CA 1
ATOM 703 C C . SER A 1 93 ? -9.442 2.429 15.154 1.00 96.56 93 SER A C 1
ATOM 705 O O . SER A 1 93 ? -9.438 1.793 14.094 1.00 96.56 93 SER A O 1
ATOM 707 N N . GLY A 1 94 ? -8.304 2.850 15.710 1.00 94.81 94 GLY A N 1
ATOM 708 C CA . GLY A 1 94 ? -6.998 2.494 15.149 1.00 94.81 94 GLY A CA 1
ATOM 709 C C . GLY A 1 94 ? -6.750 0.981 15.141 1.00 94.81 94 GLY A C 1
ATOM 710 O O . GLY A 1 94 ? -6.091 0.476 14.237 1.00 94.81 94 GLY A O 1
ATOM 711 N N . GLU A 1 95 ? -7.316 0.255 16.106 1.00 95.00 95 GLU A N 1
ATOM 712 C CA . GLU A 1 95 ? -7.221 -1.204 16.228 1.00 95.00 95 GLU A CA 1
ATOM 713 C C . GLU A 1 95 ? -8.019 -1.902 15.122 1.00 95.00 95 GLU A C 1
ATOM 715 O O . GLU A 1 95 ? -7.512 -2.811 14.462 1.00 95.00 95 GLU A O 1
ATOM 720 N N . GLU A 1 96 ? -9.239 -1.426 14.853 1.00 95.81 96 GLU A N 1
ATOM 721 C CA . GLU A 1 96 ? -10.077 -1.915 13.757 1.00 95.81 96 GLU A CA 1
ATOM 722 C C . GLU A 1 96 ? -9.387 -1.675 12.409 1.00 95.81 96 GLU A C 1
ATOM 724 O O . GLU A 1 96 ? -9.263 -2.592 11.595 1.00 95.81 96 GLU A O 1
ATOM 729 N N . ALA A 1 97 ? -8.841 -0.477 12.189 1.00 96.88 97 ALA A N 1
ATOM 730 C CA . ALA A 1 97 ? -8.092 -0.174 10.973 1.00 96.88 97 ALA A CA 1
ATOM 731 C C . ALA A 1 97 ? -6.814 -1.022 10.832 1.00 96.88 97 ALA A C 1
ATOM 733 O O . ALA A 1 97 ? -6.505 -1.503 9.738 1.00 96.88 97 ALA A O 1
ATOM 734 N N . ALA A 1 98 ? -6.084 -1.252 11.927 1.00 95.31 98 ALA A N 1
ATOM 735 C CA . ALA A 1 98 ? -4.913 -2.124 11.935 1.00 95.31 98 ALA A CA 1
ATOM 736 C C . ALA A 1 98 ? -5.282 -3.577 11.592 1.00 95.31 98 ALA A C 1
ATOM 738 O O . ALA A 1 98 ? -4.537 -4.240 10.868 1.00 95.31 98 ALA A O 1
ATOM 739 N N . SER A 1 99 ? -6.449 -4.054 12.040 1.00 96.00 99 SER A N 1
ATOM 740 C CA . SER A 1 99 ? -6.942 -5.396 11.716 1.00 96.00 99 SER A CA 1
ATOM 741 C C . SER A 1 99 ? -7.166 -5.586 10.212 1.00 96.00 99 SER A C 1
ATOM 743 O O . SER A 1 99 ? -6.763 -6.610 9.661 1.00 96.00 99 SER A O 1
ATOM 745 N N . VAL A 1 100 ? -7.696 -4.571 9.516 1.00 97.00 100 VAL A N 1
ATOM 746 C CA . VAL A 1 100 ? -7.865 -4.595 8.052 1.00 97.00 100 VAL A CA 1
ATOM 747 C C . VAL A 1 100 ? -6.517 -4.734 7.354 1.00 97.00 100 VAL A C 1
ATOM 749 O O . VAL A 1 100 ? -6.361 -5.573 6.466 1.00 97.00 100 VAL A O 1
ATOM 752 N N . VAL A 1 101 ? -5.523 -3.944 7.773 1.00 95.88 101 VAL A N 1
ATOM 753 C CA . VAL A 1 101 ? -4.167 -3.997 7.206 1.00 95.88 101 VAL A CA 1
ATOM 754 C C . VAL A 1 101 ? -3.526 -5.368 7.440 1.00 95.88 101 VAL A C 1
ATOM 756 O O . VAL A 1 101 ? -2.956 -5.950 6.514 1.00 95.88 101 VAL A O 1
ATOM 759 N N . ALA A 1 102 ? -3.648 -5.911 8.652 1.00 94.94 102 ALA A N 1
ATOM 760 C CA . ALA A 1 102 ? -3.108 -7.222 8.997 1.00 94.94 102 ALA A CA 1
ATOM 761 C C . ALA A 1 102 ? -3.759 -8.342 8.169 1.00 94.94 102 ALA A C 1
ATOM 763 O O . ALA A 1 102 ? -3.053 -9.153 7.566 1.00 94.94 102 ALA A O 1
ATOM 764 N N . LEU A 1 103 ? -5.093 -8.354 8.073 1.00 95.75 103 LEU A N 1
ATOM 765 C CA . LEU A 1 103 ? -5.835 -9.327 7.269 1.00 95.75 103 LEU A CA 1
ATOM 766 C C . LEU A 1 103 ? -5.456 -9.252 5.790 1.00 95.75 103 LEU A C 1
ATOM 768 O O . LEU A 1 103 ? -5.291 -10.288 5.147 1.00 95.75 103 LEU A O 1
ATOM 772 N N . GLN A 1 104 ? -5.247 -8.049 5.250 1.00 95.00 104 GLN A N 1
ATOM 773 C CA . GLN A 1 104 ? -4.823 -7.896 3.862 1.00 95.00 104 GLN A CA 1
ATOM 774 C C . GLN A 1 104 ? -3.432 -8.486 3.608 1.00 95.00 104 GLN A C 1
ATOM 776 O O . GLN A 1 104 ? -3.222 -9.159 2.591 1.00 95.00 104 GLN A O 1
ATOM 781 N N . LYS A 1 105 ? -2.488 -8.299 4.536 1.00 91.06 105 LYS A N 1
ATOM 782 C CA . LYS A 1 105 ? -1.156 -8.907 4.427 1.00 91.06 105 LYS A CA 1
ATOM 783 C C . LYS A 1 105 ? -1.219 -10.422 4.549 1.00 91.06 105 LYS A C 1
ATOM 785 O O . LYS A 1 105 ? -0.585 -11.102 3.749 1.00 91.06 105 LYS A O 1
ATOM 790 N N . LEU A 1 106 ? -2.013 -10.953 5.477 1.00 92.81 106 LEU A N 1
ATOM 791 C CA . LEU A 1 106 ? -2.215 -12.399 5.609 1.00 92.81 106 LEU A CA 1
ATOM 792 C C . LEU A 1 106 ? -2.813 -13.004 4.336 1.00 92.81 106 LEU A C 1
ATOM 794 O O . LEU A 1 106 ? -2.333 -14.032 3.866 1.00 92.81 106 LEU A O 1
ATOM 798 N N . PHE A 1 107 ? -3.794 -12.334 3.728 1.00 91.69 107 PHE A N 1
ATOM 799 C CA . PHE A 1 107 ? -4.358 -12.755 2.447 1.00 91.69 107 PHE A CA 1
ATOM 800 C C . PHE A 1 107 ? -3.330 -12.688 1.307 1.00 91.69 107 PHE A C 1
ATOM 802 O O . PHE A 1 107 ? -3.269 -13.573 0.463 1.00 91.69 107 PHE A O 1
ATOM 809 N N . SER A 1 108 ? -2.468 -11.670 1.292 1.00 88.38 108 SER A N 1
ATOM 810 C CA . SER A 1 108 ? -1.395 -11.581 0.292 1.00 88.38 108 SER A CA 1
ATOM 811 C C . SER A 1 108 ? -0.333 -12.671 0.485 1.00 88.38 108 SER A C 1
ATOM 813 O O . SER A 1 108 ? 0.207 -13.193 -0.487 1.00 88.38 108 SER A O 1
ATOM 815 N N . LEU A 1 109 ? -0.033 -13.031 1.736 1.00 89.00 109 LEU A N 1
ATOM 816 C CA . LEU A 1 109 ? 0.925 -14.082 2.083 1.00 89.00 109 LEU A CA 1
ATOM 817 C C . LEU A 1 109 ? 0.378 -15.488 1.820 1.00 89.00 109 LEU A C 1
ATOM 819 O O . LEU A 1 109 ? 1.151 -16.378 1.469 1.00 89.00 109 LEU A O 1
ATOM 823 N N . SER A 1 110 ? -0.936 -15.702 1.929 1.00 88.88 110 SER A N 1
ATOM 824 C CA . SER A 1 110 ? -1.536 -17.010 1.645 1.00 88.88 110 SER A CA 1
ATOM 825 C C . SER A 1 110 ? -1.348 -17.427 0.185 1.00 88.88 110 SER A C 1
ATOM 827 O O . SER A 1 110 ? -1.157 -18.610 -0.087 1.00 88.88 110 SER A O 1
ATOM 829 N N . ALA A 1 111 ? -1.293 -16.471 -0.748 1.00 85.62 111 ALA A N 1
ATOM 830 C CA . ALA A 1 111 ? -0.961 -16.748 -2.144 1.00 85.62 111 ALA A CA 1
ATOM 831 C C . ALA A 1 111 ? 0.431 -17.388 -2.291 1.00 85.62 111 ALA A C 1
ATOM 833 O O . ALA A 1 11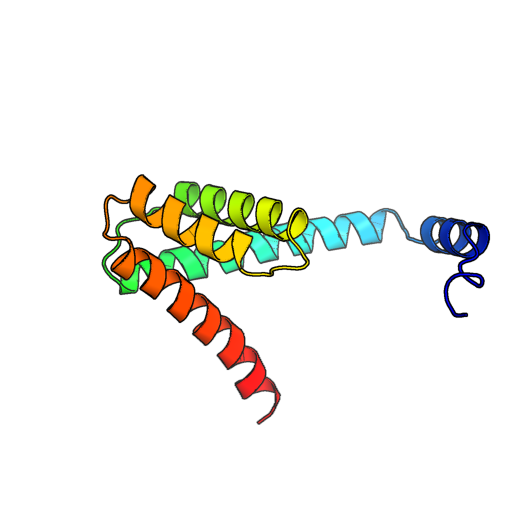1 ? 0.591 -18.334 -3.059 1.00 85.62 111 ALA A O 1
ATOM 834 N N . PHE A 1 112 ? 1.425 -16.935 -1.517 1.00 85.19 112 PHE A N 1
ATOM 835 C CA . PHE A 1 112 ? 2.753 -17.556 -1.510 1.00 85.19 112 PHE A CA 1
ATOM 836 C C . PHE A 1 112 ? 2.720 -18.970 -0.941 1.00 85.19 112 PHE A C 1
ATOM 838 O O . PHE A 1 112 ? 3.398 -19.845 -1.471 1.00 85.19 112 PHE A O 1
ATOM 845 N N . PHE A 1 113 ? 1.930 -19.206 0.107 1.00 85.94 113 PHE A N 1
ATOM 846 C CA . PHE A 1 113 ? 1.767 -20.545 0.666 1.00 85.94 113 PHE A CA 1
ATOM 847 C C . PHE A 1 113 ? 1.174 -21.513 -0.367 1.00 85.94 113 PHE A C 1
ATOM 849 O O . PHE A 1 113 ? 1.748 -22.569 -0.596 1.00 85.94 113 PHE A O 1
ATOM 856 N N . LEU A 1 114 ? 0.098 -21.116 -1.055 1.00 88.25 114 LEU A N 1
ATOM 857 C CA . LEU A 1 114 ? -0.573 -21.945 -2.065 1.00 88.25 114 LEU A CA 1
ATOM 858 C C . LEU A 1 114 ? 0.314 -22.286 -3.267 1.00 88.25 114 LEU A C 1
ATOM 860 O O . LEU A 1 114 ? 0.189 -23.371 -3.817 1.00 88.25 114 LEU A O 1
ATOM 864 N N . ILE A 1 115 ? 1.198 -21.375 -3.681 1.00 87.94 115 ILE A N 1
ATOM 865 C CA . ILE A 1 115 ? 2.129 -21.617 -4.797 1.00 87.94 115 ILE A CA 1
ATOM 866 C C . ILE A 1 115 ? 3.234 -22.620 -4.415 1.00 87.94 115 ILE A C 1
ATOM 868 O O . ILE A 1 115 ? 3.812 -23.247 -5.297 1.00 87.94 115 ILE A O 1
ATOM 872 N N . ASN A 1 116 ? 3.549 -22.758 -3.123 1.00 82.12 116 ASN A N 1
ATOM 873 C CA . ASN A 1 116 ? 4.612 -23.639 -2.626 1.00 82.12 116 ASN A CA 1
ATOM 874 C C . ASN A 1 116 ? 4.099 -24.996 -2.100 1.00 82.12 116 ASN A C 1
ATOM 876 O O . ASN A 1 116 ? 4.894 -25.750 -1.537 1.00 82.12 116 ASN A O 1
ATOM 880 N N . MET A 1 117 ? 2.805 -25.294 -2.254 1.00 71.56 117 MET A N 1
ATOM 881 C CA . MET A 1 117 ? 2.231 -26.627 -2.018 1.00 71.56 117 MET A CA 1
ATOM 882 C C . MET A 1 117 ? 2.256 -27.457 -3.298 1.00 71.56 117 MET A C 1
ATOM 884 O O . MET A 1 117 ? 2.571 -28.661 -3.187 1.00 71.56 117 MET A O 1
#

Radius of gyration: 18.31 Å; Cα contacts (8 Å, |Δi|>4): 79; chains: 1; bounding box: 53×35×43 Å

Sequence (117 aa):
MVASQFDINTLRQSMAQISLGLISILLGLQIITQLVLNVQWVRIAQFTNIPISFIPMLYINSQGSVIESITPGVKIGGEVTRAVLISRMSGCSGEEAASVVALQKLFSLSAFFLINM